Protein AF-A0A920PDK5-F1 (afdb_monomer_lite)

Foldseek 3Di:
DQDPDDADALELWDDDADDPGDPQRVVQVRCCQAWVDHFDKDWDDWDAQDVVNVRDTDTDIDDDDPDHTDGDCVRDVDADEDDPVCVVVVCVVCVRHHHNYD

Secondary structure (DSSP, 8-state):
---TTS---SSS---PPPTT--HHHHHHHHHHHHH------EEEEEE---GGGTT--EEEEE----SPP---TTT-S--B---TTTHHHHHHH-TTS---B-

Radius of gyration: 13.85 Å; chains: 1; bounding box: 37×36×27 Å

pLDDT: mean 79.02, std 16.01, range [37.34, 94.62]

Sequence (102 aa):
MKTPGKFWGTFSSAGHVDAGETYDECAERELWEELRIKESLKSLAKIKACKETYQEHVQVYVCKTNSSITINRNEISEGKYFDWETLPNIIQSNPGNIYLIF

Structure (mmCIF, N/CA/C/O backbone):
data_AF-A0A920PDK5-F1
#
_entry.id   AF-A0A920PDK5-F1
#
loop_
_atom_site.group_PDB
_atom_site.id
_atom_site.type_symbol
_atom_site.label_atom_id
_atom_site.label_alt_id
_atom_site.label_comp_id
_atom_site.label_asym_id
_atom_site.label_entity_id
_atom_site.label_seq_id
_atom_site.pdbx_PDB_ins_code
_atom_site.Cartn_x
_atom_site.Cartn_y
_atom_site.Cartn_z
_atom_site.occupancy
_atom_site.B_iso_or_equiv
_atom_site.auth_seq_id
_atom_site.auth_comp_id
_atom_site.auth_asym_id
_atom_site.auth_atom_id
_atom_site.pdbx_PDB_model_num
ATOM 1 N N . MET A 1 1 ? -10.538 7.388 -6.108 1.00 37.34 1 MET A N 1
ATOM 2 C CA . MET A 1 1 ? -10.572 7.032 -7.552 1.00 37.34 1 MET A CA 1
ATOM 3 C C . MET A 1 1 ? -9.226 6.421 -7.898 1.00 37.34 1 MET A C 1
ATOM 5 O O . MET A 1 1 ? -8.257 7.163 -7.983 1.00 37.34 1 MET A O 1
ATOM 9 N N . LYS A 1 2 ? -9.152 5.090 -8.038 1.00 52.47 2 LYS A N 1
ATOM 10 C CA . LYS A 1 2 ? -7.927 4.403 -8.475 1.00 52.47 2 LYS A CA 1
ATOM 11 C C . LYS A 1 2 ? -7.613 4.838 -9.910 1.00 52.47 2 LYS A C 1
ATOM 13 O O . LYS A 1 2 ? -8.496 4.784 -10.766 1.00 52.47 2 LYS A O 1
ATOM 18 N N . THR A 1 3 ? -6.415 5.357 -10.161 1.00 45.66 3 THR A N 1
ATOM 19 C CA . THR A 1 3 ? -5.994 5.879 -11.471 1.00 45.66 3 THR A CA 1
ATOM 20 C C . THR A 1 3 ? -5.409 4.753 -12.325 1.00 45.66 3 THR A C 1
ATOM 22 O O . THR A 1 3 ? -4.300 4.300 -12.050 1.00 45.66 3 THR A O 1
ATOM 25 N N . PRO A 1 4 ? -6.093 4.303 -13.393 1.00 41.88 4 PRO A N 1
ATOM 26 C CA . PRO A 1 4 ? -5.609 3.180 -14.186 1.00 41.88 4 PRO A CA 1
ATOM 27 C C . PRO A 1 4 ? -4.365 3.556 -15.005 1.00 41.88 4 PRO A C 1
ATOM 29 O O . PRO A 1 4 ? -4.366 4.551 -15.734 1.00 41.88 4 PRO A O 1
ATOM 32 N N . GLY A 1 5 ? -3.322 2.726 -14.925 1.00 43.47 5 GLY A N 1
ATOM 33 C CA . GLY A 1 5 ? -2.326 2.550 -15.990 1.00 43.47 5 GLY A CA 1
ATOM 34 C C . GLY A 1 5 ? -1.395 3.722 -16.319 1.00 43.47 5 GLY A C 1
ATOM 35 O O . GLY A 1 5 ? -0.884 3.766 -17.436 1.00 43.47 5 GLY A O 1
ATOM 36 N N . LYS A 1 6 ? -1.164 4.680 -15.410 1.00 39.16 6 LYS A N 1
ATOM 37 C CA . LYS A 1 6 ? -0.251 5.815 -15.689 1.00 39.16 6 LYS A CA 1
ATOM 38 C C . LYS A 1 6 ? 0.954 5.946 -14.774 1.00 39.16 6 LYS A C 1
ATOM 40 O O . LYS A 1 6 ? 1.880 6.6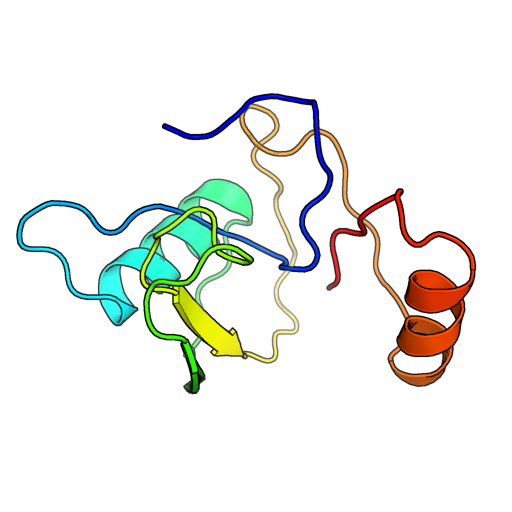72 -15.121 1.00 39.16 6 LYS A O 1
ATOM 45 N N . PHE A 1 7 ? 0.965 5.240 -13.655 1.00 49.34 7 PHE A N 1
ATOM 46 C CA . PHE A 1 7 ? 2.037 5.312 -12.681 1.00 49.34 7 PHE A CA 1
ATOM 47 C C . PHE A 1 7 ? 2.174 3.934 -12.062 1.00 49.34 7 PHE A C 1
ATOM 49 O O . PHE A 1 7 ? 1.197 3.364 -11.586 1.00 49.34 7 PHE A O 1
ATOM 56 N N . TRP A 1 8 ? 3.380 3.388 -12.081 1.00 48.09 8 TRP A N 1
ATOM 57 C CA . TRP A 1 8 ? 3.716 2.368 -11.103 1.00 48.09 8 TRP A CA 1
ATOM 58 C C . TRP A 1 8 ? 3.592 3.004 -9.695 1.00 48.09 8 TRP A C 1
ATOM 60 O O . TRP A 1 8 ? 3.635 4.226 -9.573 1.00 48.09 8 TRP A O 1
ATOM 70 N N . GLY A 1 9 ? 3.400 2.236 -8.625 1.00 55.56 9 GLY A N 1
ATOM 71 C CA . GLY A 1 9 ? 3.405 2.754 -7.244 1.00 55.56 9 GLY A CA 1
ATOM 72 C C . GLY A 1 9 ? 4.676 2.314 -6.524 1.00 55.56 9 GLY A C 1
ATOM 73 O O . GLY A 1 9 ? 5.082 1.182 -6.722 1.00 55.56 9 GLY A O 1
ATOM 74 N N . THR A 1 10 ? 5.321 3.164 -5.707 1.00 63.38 10 THR A N 1
ATOM 75 C CA . THR A 1 10 ? 6.469 2.762 -4.850 1.00 63.38 10 THR A CA 1
ATOM 76 C C . THR A 1 10 ? 6.036 1.835 -3.710 1.00 63.38 10 THR A C 1
ATOM 78 O O . THR A 1 10 ? 6.834 1.466 -2.853 1.00 63.38 10 THR A O 1
ATOM 81 N N . PHE A 1 11 ? 4.748 1.514 -3.661 1.00 74.06 11 PHE A N 1
ATOM 82 C CA . PHE A 1 11 ? 4.088 0.702 -2.660 1.00 74.06 11 PHE A CA 1
ATOM 83 C C . PHE A 1 11 ? 3.564 -0.554 -3.349 1.00 74.06 11 PHE A C 1
ATOM 85 O O . PHE A 1 11 ? 3.151 -0.493 -4.506 1.00 74.06 11 PHE A O 1
ATOM 92 N N . SER A 1 12 ? 3.572 -1.684 -2.644 1.00 79.94 12 SER A N 1
ATOM 93 C CA . SER A 1 12 ? 3.069 -2.953 -3.181 1.00 79.94 12 SER A CA 1
ATOM 94 C C . SER A 1 12 ? 1.558 -2.924 -3.426 1.00 79.94 12 SER A C 1
ATOM 96 O O . SER A 1 12 ? 1.077 -3.598 -4.328 1.00 79.94 12 SER A O 1
ATOM 98 N N . SER A 1 13 ? 0.825 -2.161 -2.613 1.00 85.00 13 SER A N 1
ATOM 99 C CA . SER A 1 13 ? -0.618 -1.957 -2.716 1.00 85.00 13 SER A CA 1
ATOM 100 C C . SER A 1 13 ? -0.991 -0.577 -2.174 1.00 85.00 13 SER A C 1
ATOM 102 O O . SER A 1 13 ? -0.311 -0.073 -1.270 1.00 85.00 13 SER A O 1
ATOM 104 N N . ALA A 1 14 ? -2.022 0.057 -2.736 1.00 85.56 14 ALA A N 1
ATOM 105 C CA . ALA A 1 14 ? -2.503 1.359 -2.278 1.00 85.56 14 ALA A CA 1
ATOM 106 C C . ALA A 1 14 ? -3.982 1.582 -2.617 1.00 85.56 14 ALA A C 1
ATOM 108 O O . ALA A 1 14 ? -4.414 1.366 -3.745 1.00 85.56 14 ALA A O 1
ATOM 109 N N . GLY A 1 15 ? -4.730 2.148 -1.672 1.00 86.75 15 GLY A N 1
ATOM 110 C CA . GLY A 1 15 ? -6.130 2.495 -1.882 1.00 86.75 15 GLY A CA 1
ATOM 111 C C . GLY A 1 15 ? -6.619 3.614 -0.978 1.00 86.75 15 GLY A C 1
ATOM 112 O O . GLY A 1 15 ? -5.891 4.125 -0.124 1.00 86.75 15 GLY A O 1
ATOM 113 N N . HIS A 1 16 ? -7.860 4.030 -1.219 1.00 89.12 16 HIS A N 1
ATOM 114 C CA . HIS A 1 16 ? -8.525 5.074 -0.447 1.00 89.12 16 HIS A CA 1
ATOM 115 C C . HIS A 1 16 ? -9.352 4.439 0.668 1.00 89.12 16 HIS A C 1
ATOM 117 O O . HIS A 1 16 ? -10.049 3.456 0.436 1.00 89.12 16 HIS A O 1
ATOM 123 N N . VAL A 1 17 ? -9.276 5.033 1.860 1.00 91.00 17 VAL A N 1
ATOM 124 C CA . VAL A 1 17 ? -10.097 4.631 3.007 1.00 91.00 17 VAL A CA 1
ATOM 125 C C . VAL A 1 17 ? -11.538 5.058 2.751 1.00 91.00 17 VAL A C 1
ATOM 127 O O . VAL A 1 17 ? -11.798 6.243 2.506 1.00 91.00 17 VAL A O 1
ATOM 130 N N . ASP A 1 18 ? -12.465 4.109 2.827 1.00 90.56 18 ASP A N 1
ATOM 131 C CA . ASP A 1 18 ? -13.888 4.376 2.638 1.00 90.56 18 ASP A CA 1
ATOM 132 C C . ASP A 1 18 ? -14.525 5.045 3.869 1.00 90.56 18 ASP A C 1
ATOM 134 O O . ASP A 1 18 ? -14.002 5.048 4.987 1.00 90.56 18 ASP A O 1
ATOM 138 N N . ALA A 1 19 ? -15.693 5.664 3.679 1.00 90.31 19 ALA A N 1
ATOM 139 C CA . ALA A 1 19 ? -16.391 6.343 4.766 1.00 90.31 19 ALA A CA 1
ATOM 140 C C . ALA A 1 19 ? -16.821 5.346 5.860 1.00 90.31 19 ALA A C 1
ATOM 142 O O . ALA A 1 19 ? -17.665 4.484 5.628 1.00 90.31 19 ALA A O 1
ATOM 143 N N . GLY A 1 20 ? -16.280 5.516 7.069 1.00 92.19 20 GLY A N 1
ATOM 144 C CA . GLY A 1 20 ? -16.529 4.619 8.204 1.00 92.19 20 GLY A CA 1
ATOM 145 C C . GLY A 1 20 ? -15.540 3.457 8.319 1.00 92.19 20 GLY A C 1
ATOM 146 O O . GLY A 1 20 ? -15.633 2.702 9.281 1.00 92.19 20 GLY A O 1
ATOM 147 N N . GLU A 1 21 ? -14.590 3.347 7.390 1.00 93.38 21 GLU A N 1
ATOM 148 C CA . GLU A 1 21 ? -13.489 2.385 7.420 1.00 93.38 21 GLU A CA 1
ATOM 149 C C . GLU A 1 21 ? -12.286 2.970 8.181 1.00 93.38 21 GLU A C 1
ATOM 151 O O . GLU A 1 21 ? -12.017 4.179 8.156 1.00 93.38 21 GLU A O 1
ATOM 156 N N . THR A 1 22 ? -11.547 2.121 8.890 1.00 93.75 22 THR A N 1
ATOM 157 C CA . THR A 1 22 ? -10.258 2.491 9.483 1.00 93.75 22 THR A CA 1
ATOM 158 C C . THR A 1 22 ? -9.115 2.314 8.480 1.00 93.75 22 THR A C 1
ATOM 160 O O . THR A 1 22 ? -9.214 1.575 7.506 1.00 93.75 22 THR A O 1
ATOM 163 N N . TYR A 1 23 ? -7.976 2.970 8.720 1.0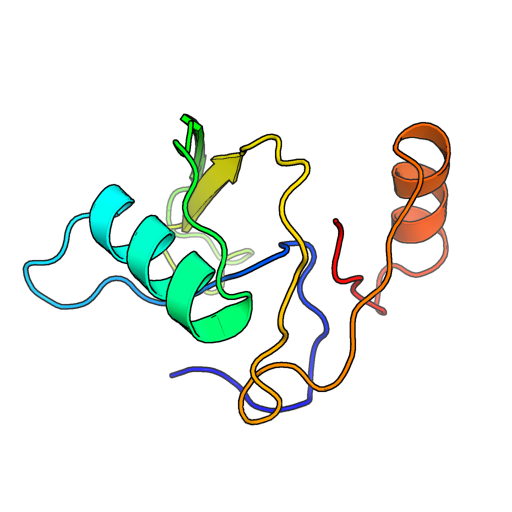0 92.25 23 TYR A N 1
ATOM 164 C CA . TYR A 1 23 ? -6.798 2.787 7.862 1.00 92.25 23 TYR A CA 1
ATOM 165 C C . TYR A 1 23 ? -6.294 1.337 7.852 1.00 92.25 23 TYR A C 1
ATOM 167 O O . TYR A 1 23 ? -5.802 0.881 6.825 1.00 92.25 23 TYR A O 1
ATOM 175 N N . ASP A 1 24 ? -6.423 0.629 8.978 1.00 93.25 24 ASP A N 1
ATOM 176 C CA . ASP A 1 24 ? -5.978 -0.759 9.104 1.00 93.25 24 ASP A CA 1
ATOM 177 C C . ASP A 1 24 ? -6.872 -1.687 8.264 1.00 93.25 24 ASP A C 1
ATOM 179 O O . ASP A 1 24 ? -6.361 -2.460 7.457 1.00 93.25 24 ASP A O 1
ATOM 183 N N . GLU A 1 25 ? -8.199 -1.535 8.367 1.00 94.38 25 GLU A N 1
ATOM 184 C CA . GLU A 1 25 ? -9.170 -2.285 7.553 1.00 94.38 25 GLU A CA 1
ATOM 185 C C . GLU A 1 25 ? -8.982 -2.023 6.055 1.00 94.38 25 GLU A C 1
ATOM 187 O O . GLU A 1 25 ? -8.925 -2.968 5.267 1.00 94.38 25 GLU A O 1
ATOM 192 N N . CYS A 1 26 ? -8.803 -0.754 5.670 1.00 93.12 26 CYS A N 1
ATOM 193 C CA . CYS A 1 26 ? -8.517 -0.380 4.288 1.00 93.12 26 CYS A CA 1
ATOM 194 C C . CYS A 1 26 ? -7.239 -1.057 3.784 1.00 93.12 26 CYS A C 1
ATOM 196 O O . CYS A 1 26 ? -7.228 -1.617 2.690 1.00 93.12 26 CYS A O 1
ATOM 198 N N . ALA A 1 27 ? -6.156 -1.018 4.563 1.00 91.94 27 ALA A N 1
ATOM 199 C CA . ALA A 1 27 ? -4.877 -1.571 4.136 1.00 91.94 27 ALA A CA 1
ATOM 200 C C . ALA A 1 27 ? -4.935 -3.101 3.979 1.00 91.94 27 ALA A C 1
ATOM 202 O O . ALA A 1 27 ? -4.365 -3.641 3.031 1.00 91.94 27 ALA A O 1
ATOM 203 N N . GLU A 1 28 ? -5.654 -3.802 4.860 1.00 93.44 28 GLU A N 1
ATOM 204 C CA . GLU A 1 28 ? -5.889 -5.246 4.739 1.00 93.44 28 GLU A CA 1
ATOM 205 C C . GLU A 1 28 ? -6.774 -5.595 3.533 1.00 93.44 28 GLU A C 1
ATOM 207 O O . GLU A 1 28 ? -6.475 -6.547 2.802 1.00 93.44 28 GLU A O 1
ATOM 212 N N . ARG A 1 29 ? -7.843 -4.820 3.297 1.00 94.62 29 ARG A N 1
ATOM 213 C CA . ARG A 1 29 ? -8.750 -4.998 2.154 1.00 94.62 29 ARG A CA 1
ATOM 214 C C . ARG A 1 29 ? -8.012 -4.819 0.833 1.00 94.62 29 ARG A C 1
ATOM 216 O O . ARG A 1 29 ? -8.075 -5.710 -0.010 1.00 94.62 29 ARG A O 1
ATOM 223 N N . GLU A 1 30 ? -7.290 -3.715 0.674 1.00 92.88 30 GLU A N 1
ATOM 224 C CA . GLU A 1 30 ? -6.560 -3.381 -0.555 1.00 92.88 30 GLU A CA 1
ATOM 225 C C . GLU A 1 30 ? -5.465 -4.414 -0.854 1.00 92.88 30 GLU A C 1
ATOM 227 O O . GLU A 1 30 ? -5.399 -4.962 -1.958 1.00 92.88 30 GLU A O 1
ATOM 232 N N . LEU A 1 31 ? -4.689 -4.805 0.167 1.00 91.69 31 LEU A N 1
A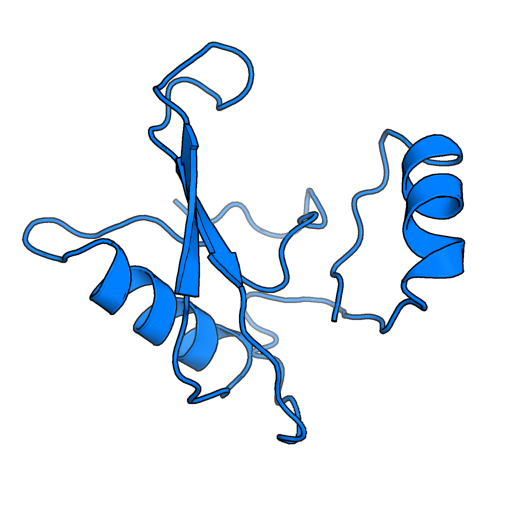TOM 233 C CA . LEU A 1 31 ? -3.671 -5.850 0.040 1.00 91.69 31 LEU A CA 1
ATOM 234 C C . LEU A 1 31 ? -4.274 -7.189 -0.424 1.00 91.69 31 LEU A C 1
ATOM 236 O O . LEU A 1 31 ? -3.681 -7.917 -1.232 1.00 91.69 31 LEU A O 1
ATOM 240 N N . TRP A 1 32 ? -5.470 -7.523 0.060 1.00 92.94 32 TRP A N 1
ATOM 241 C CA . TRP A 1 32 ? -6.187 -8.716 -0.372 1.00 92.94 32 TRP A CA 1
ATOM 242 C C . TRP A 1 32 ? -6.793 -8.581 -1.776 1.00 92.94 32 TRP A C 1
ATOM 244 O O . TRP A 1 32 ? -6.779 -9.549 -2.543 1.00 92.94 32 TRP A O 1
ATOM 254 N N . GLU A 1 33 ? -7.357 -7.429 -2.122 1.00 91.44 33 GLU A N 1
ATOM 255 C CA . GLU A 1 33 ? -7.990 -7.168 -3.419 1.00 91.44 33 GLU A CA 1
ATOM 256 C C . GLU A 1 33 ? -6.981 -7.184 -4.565 1.00 91.44 33 GLU A C 1
ATOM 258 O O . GLU A 1 33 ? -7.262 -7.776 -5.615 1.00 91.44 33 GLU A O 1
ATOM 263 N N . GLU A 1 34 ? -5.803 -6.609 -4.336 1.00 90.38 34 GLU A N 1
ATOM 264 C CA . GLU A 1 34 ? -4.763 -6.429 -5.344 1.00 90.38 34 GLU A CA 1
ATOM 265 C C . GLU A 1 34 ? -3.804 -7.619 -5.438 1.00 90.38 34 GLU A C 1
ATOM 267 O O . GLU A 1 34 ? -3.454 -8.042 -6.543 1.00 90.38 34 GLU A O 1
ATOM 272 N N . LEU A 1 35 ? -3.389 -8.179 -4.297 1.00 89.88 35 LEU A N 1
ATOM 273 C CA . LEU A 1 35 ? -2.286 -9.149 -4.232 1.00 89.88 35 LEU A CA 1
ATOM 274 C C . LEU A 1 35 ? -2.676 -10.510 -3.651 1.00 89.88 35 LEU A C 1
ATOM 276 O O . LEU A 1 35 ? -1.888 -11.460 -3.730 1.00 89.88 35 LEU A O 1
ATOM 280 N N . ARG A 1 36 ? -3.884 -10.620 -3.080 1.00 93.00 36 ARG A N 1
ATOM 281 C CA . ARG A 1 36 ? -4.383 -11.818 -2.382 1.00 93.00 36 ARG A CA 1
ATOM 282 C C . ARG A 1 36 ? -3.489 -12.244 -1.212 1.00 93.00 36 ARG A C 1
ATOM 284 O O . ARG A 1 36 ? -3.341 -13.434 -0.940 1.00 93.00 36 ARG A O 1
ATOM 291 N N . ILE A 1 37 ? -2.923 -11.274 -0.497 1.00 91.12 37 ILE A N 1
ATOM 292 C CA . ILE A 1 37 ? -2.083 -11.501 0.686 1.00 91.12 37 ILE A CA 1
ATOM 293 C C . ILE A 1 37 ? -2.905 -11.212 1.948 1.00 91.12 37 ILE A C 1
ATOM 295 O O . ILE A 1 37 ? -3.661 -10.246 1.993 1.00 91.12 37 ILE A O 1
ATOM 299 N N . LYS A 1 38 ? -2.771 -12.066 2.969 1.00 92.00 38 LYS A N 1
ATOM 300 C CA . LYS A 1 38 ? -3.371 -11.875 4.299 1.00 92.00 38 LYS A CA 1
ATOM 301 C C . LYS A 1 38 ? -2.276 -11.963 5.345 1.00 92.00 38 LYS A C 1
ATOM 303 O O . LYS A 1 38 ? -1.857 -13.060 5.701 1.00 92.00 38 LYS A O 1
ATOM 308 N N . GLU A 1 39 ? -1.801 -10.813 5.793 1.00 90.12 39 GLU A N 1
ATOM 309 C CA . GLU A 1 39 ? -0.680 -10.701 6.723 1.00 90.12 39 GLU A CA 1
ATOM 310 C C . GLU A 1 39 ? -0.938 -9.587 7.724 1.00 90.12 39 GLU A C 1
ATOM 312 O O . GLU A 1 39 ? -1.648 -8.628 7.428 1.00 90.12 39 GLU A O 1
ATOM 317 N N . SER A 1 40 ? -0.321 -9.692 8.901 1.00 89.75 40 SER A N 1
ATOM 318 C CA . SER A 1 40 ? -0.388 -8.618 9.887 1.00 89.75 40 SER A CA 1
ATOM 319 C C . SER A 1 40 ? 0.413 -7.417 9.389 1.00 89.75 40 SER A C 1
ATOM 321 O O . SER A 1 40 ? 1.640 -7.472 9.259 1.00 89.75 40 SER A O 1
ATOM 323 N N . LEU A 1 41 ? -0.285 -6.311 9.155 1.00 92.44 41 LEU A N 1
ATOM 324 C CA . LEU A 1 41 ? 0.323 -5.046 8.778 1.00 92.44 41 LEU A CA 1
ATOM 325 C C . LEU A 1 41 ? 0.808 -4.291 10.019 1.00 92.44 41 LEU A C 1
ATOM 327 O O . LEU A 1 41 ? 0.128 -4.224 11.042 1.00 92.44 41 LEU A O 1
ATOM 331 N N . LYS A 1 42 ? 1.994 -3.685 9.926 1.00 91.06 42 LYS A N 1
ATOM 332 C CA . LYS A 1 42 ? 2.520 -2.769 10.940 1.00 91.06 42 LYS A CA 1
ATOM 333 C C . LYS A 1 42 ? 2.529 -1.350 10.392 1.00 91.06 42 LYS A 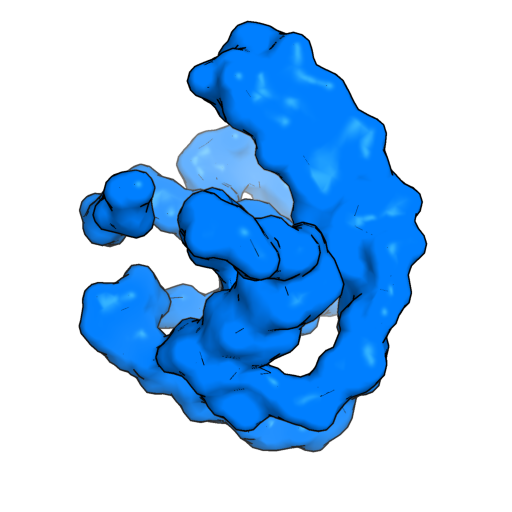C 1
ATOM 335 O O . LYS A 1 42 ? 3.156 -1.086 9.369 1.00 91.06 42 LYS A O 1
ATOM 340 N N . SER A 1 43 ? 1.887 -0.432 11.107 1.00 91.06 43 SER A N 1
ATOM 341 C CA . SER A 1 43 ? 1.948 0.999 10.808 1.00 91.06 43 SER A CA 1
ATOM 342 C C . SER A 1 43 ? 3.391 1.509 10.910 1.00 91.06 43 SER A C 1
ATOM 344 O O . SER A 1 43 ? 4.057 1.321 11.933 1.00 91.06 43 SER A O 1
ATOM 346 N N . LEU A 1 44 ? 3.881 2.124 9.834 1.00 89.62 44 LEU A N 1
ATOM 347 C CA . LEU A 1 44 ? 5.246 2.640 9.730 1.00 89.62 44 LEU A CA 1
ATOM 348 C C . LEU A 1 44 ? 5.291 4.165 9.851 1.00 89.62 44 LEU A C 1
ATOM 350 O O . LEU A 1 44 ? 6.117 4.700 10.586 1.00 89.62 44 LEU A O 1
ATOM 354 N N . ALA A 1 45 ? 4.422 4.868 9.124 1.00 87.75 45 ALA A N 1
ATOM 355 C CA . ALA A 1 45 ? 4.430 6.327 9.080 1.00 87.75 45 ALA A CA 1
ATOM 356 C C . ALA A 1 45 ? 3.056 6.893 8.722 1.00 87.75 45 ALA A C 1
ATOM 358 O O . ALA A 1 45 ? 2.327 6.305 7.929 1.00 87.75 45 ALA A O 1
ATOM 359 N N . LYS A 1 46 ? 2.736 8.074 9.260 1.00 90.62 46 LYS A N 1
ATOM 360 C CA . LYS A 1 46 ? 1.547 8.848 8.894 1.00 90.62 46 LYS A CA 1
ATOM 361 C C . LYS A 1 46 ? 1.967 10.208 8.359 1.00 90.62 46 LYS A C 1
ATOM 363 O O . LYS A 1 46 ? 2.635 10.970 9.058 1.00 90.62 46 LYS A O 1
ATOM 368 N N . ILE A 1 47 ? 1.557 10.515 7.139 1.00 88.69 47 ILE A N 1
ATOM 369 C CA . ILE A 1 47 ? 1.886 11.748 6.433 1.00 88.69 47 ILE A CA 1
ATOM 370 C C . ILE A 1 47 ? 0.619 12.601 6.381 1.00 88.69 47 ILE A C 1
ATOM 372 O O . ILE A 1 47 ? -0.459 12.141 5.997 1.00 88.69 47 ILE A O 1
ATOM 376 N N . LYS A 1 48 ? 0.730 13.850 6.838 1.00 90.69 48 LYS A N 1
ATOM 377 C CA . LYS A 1 48 ? -0.364 14.819 6.728 1.00 90.69 48 LYS A CA 1
ATOM 378 C C . LYS A 1 48 ? -0.523 15.247 5.272 1.00 90.69 48 LYS A C 1
ATOM 380 O O . LYS A 1 48 ? 0.466 15.295 4.553 1.00 90.69 48 LYS A O 1
ATOM 385 N N . ALA A 1 49 ? -1.743 15.619 4.893 1.00 87.75 49 ALA A N 1
ATOM 386 C CA . ALA A 1 49 ? -2.019 16.219 3.596 1.00 87.75 49 ALA A CA 1
ATOM 387 C C . ALA A 1 49 ? -1.056 17.376 3.302 1.00 87.75 49 ALA A C 1
ATOM 389 O O . ALA A 1 49 ? -0.961 18.341 4.066 1.00 87.75 49 ALA A O 1
ATOM 390 N N . CYS A 1 50 ? -0.327 17.250 2.200 1.00 85.19 50 CYS A N 1
ATOM 391 C CA . CYS A 1 50 ? 0.562 18.275 1.683 1.00 85.19 50 CYS A CA 1
ATOM 392 C C . CYS A 1 50 ? 0.539 18.252 0.153 1.00 85.19 50 CYS A C 1
ATOM 394 O O . CYS A 1 50 ? -0.120 17.418 -0.469 1.00 85.19 50 CYS A O 1
ATOM 396 N N . LYS A 1 51 ? 1.235 19.195 -0.484 1.00 84.06 51 LYS A N 1
ATOM 397 C CA . LYS A 1 51 ? 1.230 19.305 -1.948 1.00 84.06 51 LYS A CA 1
ATOM 398 C C . LYS A 1 51 ? 1.811 18.050 -2.610 1.00 84.06 51 LYS A C 1
ATOM 400 O O . LYS A 1 51 ? 1.335 17.638 -3.661 1.00 84.06 51 LYS A O 1
ATOM 405 N N . GLU A 1 52 ? 2.809 17.453 -1.974 1.00 78.88 52 GLU A N 1
ATOM 406 C CA . GLU A 1 52 ? 3.521 16.255 -2.411 1.00 78.88 52 GLU A CA 1
ATOM 407 C C . GLU A 1 52 ? 2.643 14.998 -2.349 1.00 78.88 52 GLU A C 1
ATOM 409 O O . GLU A 1 52 ? 2.825 14.099 -3.161 1.00 78.88 52 GLU A O 1
ATOM 414 N N . THR A 1 53 ? 1.660 14.951 -1.442 1.00 77.25 53 THR A N 1
ATOM 415 C CA . THR A 1 53 ? 0.652 13.879 -1.372 1.00 77.25 53 THR A CA 1
ATOM 416 C C . THR A 1 53 ? -0.638 14.238 -2.107 1.00 77.25 53 THR A C 1
ATOM 418 O O . THR A 1 53 ? -1.683 13.668 -1.821 1.00 77.25 53 THR A O 1
ATOM 421 N N . TYR A 1 54 ? -0.614 15.226 -3.010 1.00 83.00 54 TYR A N 1
ATOM 422 C CA . TYR A 1 54 ? -1.815 15.724 -3.696 1.00 83.00 54 TYR A CA 1
ATOM 423 C C . TYR A 1 54 ? -2.948 16.151 -2.743 1.00 83.00 54 TYR A C 1
ATOM 425 O O . TYR A 1 54 ? -4.120 16.080 -3.096 1.00 83.00 54 TYR A O 1
ATOM 433 N N . GLN A 1 55 ? -2.593 16.659 -1.558 1.00 86.88 55 GLN A N 1
ATOM 434 C CA . GLN A 1 55 ? -3.512 17.029 -0.474 1.00 86.88 55 GLN A CA 1
ATOM 435 C C . GLN A 1 55 ? -4.220 15.839 0.197 1.00 86.88 55 GLN A C 1
ATOM 437 O O . GLN A 1 55 ? -5.247 16.022 0.849 1.00 86.88 55 GLN A O 1
ATOM 442 N N . GLU A 1 56 ? -3.656 14.633 0.108 1.00 84.94 56 GLU A N 1
ATOM 443 C CA . GLU A 1 56 ? -4.200 13.433 0.750 1.00 84.94 56 GLU A CA 1
ATOM 444 C C . GLU A 1 56 ? -3.465 13.093 2.054 1.00 84.94 56 GLU A C 1
ATOM 446 O O . GLU A 1 56 ? -2.243 13.237 2.171 1.00 84.94 56 GLU A O 1
ATOM 451 N N . HIS A 1 57 ? -4.213 12.621 3.053 1.00 88.69 57 HIS A N 1
ATOM 452 C CA . HIS A 1 57 ? -3.634 12.009 4.246 1.00 88.69 57 HIS A CA 1
ATOM 453 C C . HIS A 1 57 ? -3.218 10.575 3.924 1.00 88.69 57 HIS A C 1
ATOM 455 O O . HIS A 1 57 ? -4.051 9.774 3.510 1.00 88.69 57 HIS A O 1
ATOM 461 N N . VAL A 1 58 ? -1.948 10.243 4.156 1.00 89.31 58 VAL A N 1
ATOM 462 C CA . VAL A 1 58 ? -1.390 8.934 3.791 1.00 89.31 58 VAL A CA 1
ATOM 463 C C . VAL A 1 58 ? -0.921 8.204 5.042 1.00 89.31 58 VAL A C 1
ATOM 465 O O . VAL A 1 58 ? -0.219 8.770 5.883 1.00 89.31 58 VAL A O 1
ATOM 468 N N . GLN A 1 59 ? -1.288 6.933 5.159 1.00 90.94 59 GLN A N 1
ATOM 469 C CA . GLN A 1 59 ? -0.801 6.028 6.192 1.00 90.94 59 GLN A CA 1
ATOM 470 C C . GLN A 1 59 ? -0.031 4.895 5.515 1.00 90.94 59 GLN A C 1
ATOM 472 O O . GLN A 1 59 ? -0.557 4.211 4.644 1.00 90.94 59 GLN A O 1
ATOM 477 N N . VAL A 1 60 ? 1.226 4.720 5.907 1.00 90.25 60 VAL A N 1
ATOM 478 C CA . VAL A 1 60 ? 2.130 3.718 5.341 1.00 90.25 60 VAL A CA 1
ATOM 479 C C . VAL A 1 60 ? 2.212 2.528 6.284 1.00 90.25 60 VAL A C 1
ATOM 481 O O . VAL A 1 60 ? 2.385 2.703 7.497 1.00 90.25 60 VAL A O 1
ATOM 484 N N . TYR A 1 61 ? 2.138 1.335 5.703 1.00 89.06 61 TYR A N 1
ATOM 485 C CA . TYR A 1 61 ? 2.223 0.053 6.389 1.00 89.06 61 TYR A CA 1
ATOM 486 C C . TYR A 1 61 ? 3.361 -0.795 5.826 1.00 89.06 61 TYR A C 1
ATOM 488 O O . TYR A 1 61 ? 3.771 -0.626 4.680 1.00 89.06 61 TYR A O 1
ATOM 496 N N . VAL A 1 62 ? 3.861 -1.720 6.643 1.00 90.31 62 VAL A N 1
ATOM 497 C CA . VAL A 1 62 ? 4.843 -2.728 6.240 1.00 90.31 62 VAL A CA 1
ATOM 498 C C . VAL A 1 62 ? 4.445 -4.094 6.786 1.00 90.31 62 VAL A C 1
ATOM 500 O O . VAL A 1 62 ? 3.966 -4.208 7.916 1.00 90.31 62 VAL A O 1
ATOM 503 N N . CYS A 1 63 ? 4.674 -5.139 6.000 1.00 88.81 63 CYS A N 1
ATOM 504 C CA . CYS A 1 63 ? 4.616 -6.523 6.451 1.00 88.81 63 CYS A CA 1
ATOM 505 C C . CYS A 1 63 ? 5.741 -7.327 5.796 1.00 88.81 63 CYS A C 1
ATOM 507 O O . CYS A 1 63 ? 6.405 -6.858 4.871 1.00 88.81 63 CYS A O 1
ATOM 509 N N . LYS A 1 64 ? 5.973 -8.536 6.302 1.00 88.50 64 LYS A N 1
ATOM 510 C CA . LYS A 1 64 ? 6.866 -9.514 5.686 1.00 88.50 64 LYS A CA 1
ATOM 511 C C . LYS A 1 64 ? 6.060 -10.775 5.444 1.00 88.50 64 LYS A C 1
ATOM 513 O O . LYS A 1 64 ? 5.416 -11.259 6.367 1.00 88.50 64 LYS A O 1
ATOM 518 N N . THR A 1 65 ? 6.141 -11.315 4.237 1.00 85.88 65 THR A N 1
ATOM 519 C CA . THR A 1 65 ? 5.388 -12.503 3.852 1.00 85.88 65 THR A CA 1
ATOM 520 C C . THR A 1 65 ? 6.231 -13.448 3.016 1.00 85.88 65 THR A C 1
ATOM 522 O O 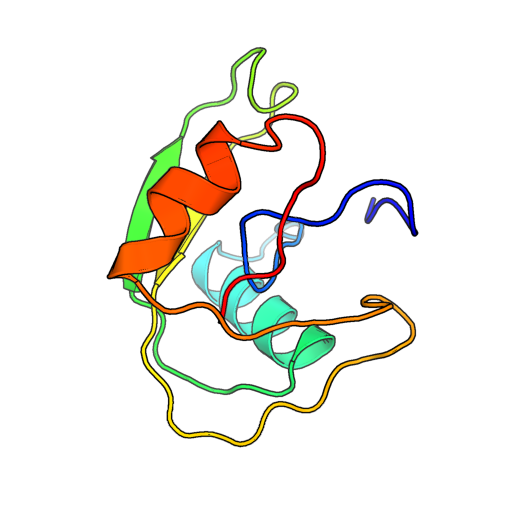. THR A 1 65 ? 7.106 -13.016 2.272 1.00 85.88 65 THR A O 1
ATOM 525 N N . ASN A 1 66 ? 5.947 -14.742 3.147 1.00 87.62 66 ASN A N 1
ATOM 526 C CA . ASN A 1 66 ? 6.408 -15.778 2.221 1.00 87.62 66 ASN A CA 1
ATOM 527 C C . ASN A 1 66 ? 5.237 -16.325 1.384 1.00 87.62 66 ASN A C 1
ATOM 529 O O . ASN A 1 66 ? 5.366 -17.369 0.743 1.00 87.62 66 ASN A O 1
ATOM 533 N N . SER A 1 67 ? 4.076 -15.668 1.442 1.00 85.94 67 SER A N 1
ATOM 534 C CA . SER A 1 67 ? 2.880 -16.077 0.717 1.00 85.94 67 SER A CA 1
ATOM 535 C C . SER A 1 67 ? 3.063 -15.880 -0.784 1.00 85.94 67 SER A C 1
ATOM 537 O O . SER A 1 67 ? 3.704 -14.932 -1.241 1.00 85.94 67 SER A O 1
ATOM 539 N N . SER A 1 68 ? 2.469 -16.776 -1.570 1.00 87.19 68 SER A N 1
ATOM 540 C CA . SER A 1 68 ? 2.426 -16.633 -3.022 1.00 87.19 68 SER A CA 1
ATOM 541 C C . SER A 1 68 ? 1.544 -15.451 -3.412 1.00 87.19 68 SER A C 1
ATOM 543 O O . SER A 1 68 ? 0.377 -15.395 -3.024 1.00 87.19 68 SER A O 1
ATOM 545 N N . ILE A 1 69 ? 2.078 -14.549 -4.229 1.00 86.50 69 ILE A N 1
ATOM 546 C CA . ILE A 1 69 ? 1.358 -13.361 -4.685 1.00 86.50 69 ILE A CA 1
ATOM 547 C C . ILE A 1 69 ? 0.474 -13.721 -5.877 1.00 86.50 69 ILE A C 1
ATOM 549 O O . ILE A 1 69 ? 0.948 -14.294 -6.859 1.00 86.50 69 ILE A O 1
ATOM 553 N N . THR A 1 70 ? -0.809 -13.363 -5.805 1.00 88.88 70 THR A N 1
ATOM 554 C CA . THR A 1 70 ? -1.739 -13.484 -6.934 1.00 88.88 70 THR A CA 1
ATOM 555 C C . THR A 1 70 ? -2.258 -12.106 -7.300 1.00 88.88 70 THR A C 1
ATOM 557 O O . THR A 1 70 ? -3.137 -11.563 -6.639 1.00 88.88 70 THR A O 1
ATOM 560 N N . ILE A 1 71 ? -1.707 -11.560 -8.379 1.00 87.25 71 ILE A N 1
ATOM 561 C CA . ILE A 1 71 ? -2.005 -10.206 -8.832 1.00 87.25 71 ILE A CA 1
ATOM 562 C C . ILE A 1 71 ? -3.400 -10.136 -9.469 1.00 87.25 71 ILE A C 1
ATOM 564 O O . ILE A 1 71 ? -3.718 -10.892 -10.395 1.00 87.25 71 ILE A O 1
ATOM 568 N N . ASN A 1 72 ? -4.211 -9.178 -9.025 1.00 87.31 72 ASN A N 1
ATOM 569 C CA . ASN A 1 72 ? -5.452 -8.796 -9.683 1.00 87.31 72 ASN A CA 1
ATOM 570 C C . ASN A 1 72 ? -5.163 -7.938 -10.924 1.00 87.31 72 ASN A C 1
ATOM 572 O O . ASN A 1 72 ? -4.885 -6.743 -10.836 1.00 87.31 72 ASN A O 1
ATOM 576 N N . ARG A 1 73 ? -5.275 -8.553 -12.106 1.00 85.56 73 ARG A N 1
ATOM 577 C CA . ARG A 1 73 ? -4.953 -7.909 -13.392 1.00 85.56 73 ARG A CA 1
ATOM 578 C C . ARG A 1 73 ? -5.877 -6.762 -13.799 1.00 85.56 73 ARG A C 1
ATOM 580 O O . ARG A 1 73 ? -5.548 -6.044 -14.738 1.00 85.56 73 ARG A O 1
ATOM 587 N N . ASN A 1 74 ? -7.018 -6.594 -13.132 1.00 85.19 74 ASN A N 1
ATOM 588 C CA . ASN A 1 74 ? -7.883 -5.439 -13.372 1.00 85.19 74 ASN A CA 1
ATOM 589 C C . ASN A 1 74 ? -7.289 -4.149 -12.789 1.00 85.19 74 ASN A C 1
ATOM 591 O O . ASN A 1 74 ? -7.678 -3.063 -13.211 1.00 85.19 74 ASN A O 1
ATOM 595 N N . GLU A 1 75 ? -6.360 -4.271 -11.840 1.00 79.50 75 GLU A N 1
ATOM 596 C CA . GLU A 1 75 ? -5.778 -3.138 -11.119 1.00 79.50 75 GLU A CA 1
ATOM 597 C C . GLU A 1 75 ? -4.271 -3.023 -11.340 1.00 79.50 75 GLU A C 1
ATOM 599 O O . GLU A 1 75 ? -3.763 -1.931 -11.588 1.00 79.50 75 GLU A O 1
ATOM 604 N N . ILE A 1 76 ? -3.563 -4.154 -11.335 1.00 81.88 76 ILE A N 1
ATOM 605 C CA . ILE A 1 76 ? -2.112 -4.205 -11.496 1.00 81.88 76 ILE A CA 1
ATOM 606 C C . ILE A 1 76 ? -1.773 -4.867 -12.832 1.00 81.88 76 ILE A C 1
ATOM 608 O O . ILE A 1 76 ? -2.100 -6.029 -13.082 1.00 81.88 76 ILE A O 1
ATOM 612 N N . SER A 1 77 ? -1.063 -4.135 -13.689 1.00 80.38 77 SER A N 1
ATOM 613 C CA . SER A 1 77 ? -0.593 -4.644 -14.981 1.00 80.38 77 SER A CA 1
ATOM 614 C C . SER A 1 77 ? 0.602 -5.589 -14.848 1.00 80.38 77 SER A C 1
ATOM 616 O O . SER A 1 77 ? 0.697 -6.568 -15.589 1.00 80.38 77 SER A O 1
ATOM 618 N N . GLU A 1 78 ? 1.513 -5.300 -13.917 1.00 77.38 78 GLU A N 1
ATOM 619 C CA . GLU A 1 78 ? 2.767 -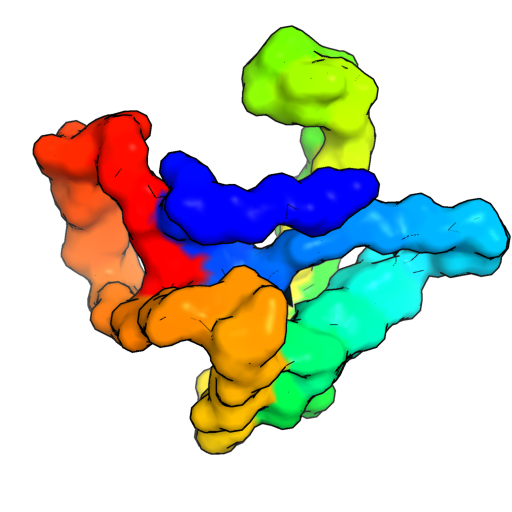6.028 -13.715 1.00 77.38 78 GLU A CA 1
ATOM 620 C C . GLU A 1 78 ? 3.359 -5.778 -12.319 1.00 77.38 78 GLU A C 1
ATOM 622 O O . GLU A 1 78 ? 2.991 -4.825 -11.637 1.00 77.38 78 GLU A O 1
ATOM 627 N N . GLY A 1 79 ? 4.287 -6.641 -11.895 1.00 75.81 79 GLY A N 1
ATOM 628 C CA . GLY A 1 79 ? 4.978 -6.534 -10.612 1.00 75.81 79 GLY A CA 1
ATOM 629 C C . GLY A 1 79 ? 6.360 -7.179 -10.655 1.00 75.81 79 GLY A C 1
ATOM 630 O O . GLY A 1 79 ? 6.594 -8.095 -11.449 1.00 75.81 79 GLY A O 1
ATOM 631 N N . LYS A 1 80 ? 7.290 -6.697 -9.822 1.00 77.62 80 LYS A N 1
ATOM 632 C CA . LYS A 1 80 ? 8.675 -7.181 -9.791 1.00 77.62 80 LYS A CA 1
ATOM 633 C C . LYS A 1 80 ? 9.226 -7.188 -8.364 1.00 77.62 80 LYS A C 1
ATOM 635 O O . LYS A 1 80 ? 8.957 -6.286 -7.589 1.00 77.62 80 LYS A O 1
ATOM 640 N N . TYR A 1 81 ? 10.012 -8.207 -8.033 1.00 78.25 81 TYR A N 1
ATOM 641 C CA . TYR A 1 81 ? 10.761 -8.252 -6.777 1.00 78.25 81 TYR A CA 1
ATOM 642 C C . TYR A 1 81 ? 12.063 -7.468 -6.911 1.00 78.25 81 TYR A C 1
ATOM 644 O O . TYR A 1 81 ? 12.719 -7.522 -7.961 1.00 78.25 81 TYR A O 1
ATOM 652 N N . PHE A 1 82 ? 12.448 -6.773 -5.846 1.00 77.00 82 PHE A N 1
ATOM 653 C CA . PHE A 1 82 ? 13.690 -6.013 -5.804 1.00 77.00 82 PHE A CA 1
ATOM 654 C C . PHE A 1 82 ? 14.472 -6.336 -4.541 1.00 77.00 82 PHE A C 1
ATOM 656 O O . PHE A 1 82 ? 13.923 -6.364 -3.443 1.00 77.00 82 PHE A O 1
ATOM 663 N N . ASP A 1 83 ? 15.782 -6.514 -4.689 1.00 79.44 83 ASP A N 1
ATOM 664 C CA . ASP A 1 83 ? 16.650 -6.648 -3.530 1.00 79.44 83 ASP A CA 1
ATOM 665 C C . ASP A 1 83 ? 16.729 -5.314 -2.793 1.00 79.44 83 ASP A C 1
ATOM 667 O O . ASP A 1 83 ? 16.989 -4.268 -3.402 1.00 79.44 83 ASP A O 1
ATOM 671 N N . TRP A 1 84 ? 16.579 -5.370 -1.470 1.00 74.62 84 TRP A N 1
ATOM 672 C CA . TRP A 1 84 ? 16.629 -4.202 -0.590 1.00 74.62 84 TRP A CA 1
ATOM 673 C C . TRP A 1 84 ? 17.876 -3.334 -0.812 1.00 74.62 84 TRP A C 1
ATOM 675 O O . TRP A 1 84 ? 17.793 -2.110 -0.793 1.00 74.62 84 TRP A O 1
ATOM 685 N N . GLU A 1 85 ? 19.026 -3.957 -1.082 1.00 80.19 85 GLU A N 1
ATOM 686 C CA . GLU A 1 85 ? 20.294 -3.259 -1.329 1.00 80.19 85 GLU A CA 1
ATOM 687 C C . GLU A 1 85 ? 20.317 -2.507 -2.668 1.00 80.19 85 GLU A C 1
ATOM 689 O O . GLU A 1 85 ? 20.996 -1.490 -2.813 1.00 80.19 85 GLU A O 1
ATOM 694 N N . THR A 1 86 ? 19.564 -2.987 -3.658 1.00 77.19 86 THR A N 1
ATOM 695 C CA . THR A 1 86 ? 19.527 -2.404 -5.009 1.00 77.19 86 THR A CA 1
ATOM 696 C C . THR A 1 86 ? 18.451 -1.333 -5.155 1.00 77.19 86 THR A C 1
ATOM 698 O O . THR A 1 86 ? 18.569 -0.440 -5.997 1.00 77.19 86 THR A O 1
ATOM 701 N N . LEU A 1 87 ? 17.432 -1.387 -4.298 1.00 75.56 87 LEU A N 1
ATOM 702 C CA . LEU A 1 87 ? 16.257 -0.529 -4.328 1.00 75.56 87 LEU A CA 1
ATOM 703 C C . LEU A 1 87 ? 16.578 0.977 -4.337 1.00 75.56 87 LEU A C 1
ATOM 705 O O . LEU A 1 87 ? 16.025 1.681 -5.186 1.00 75.56 87 LEU A O 1
ATOM 709 N N . PRO A 1 88 ? 17.495 1.503 -3.493 1.00 77.25 88 PRO A N 1
ATOM 710 C CA . PRO A 1 88 ? 17.802 2.933 -3.488 1.00 77.25 88 PRO A CA 1
ATOM 711 C C . PRO A 1 88 ? 18.406 3.402 -4.815 1.00 77.25 88 PRO A C 1
ATOM 713 O O . PRO A 1 88 ? 18.032 4.454 -5.332 1.00 77.25 88 PRO A O 1
ATOM 716 N N . ASN A 1 89 ? 19.292 2.591 -5.402 1.00 77.94 89 ASN A N 1
ATOM 717 C CA . ASN A 1 89 ? 19.930 2.894 -6.684 1.00 77.94 89 ASN A CA 1
ATOM 718 C C . ASN A 1 89 ? 18.908 2.882 -7.828 1.00 77.94 89 ASN A C 1
ATOM 720 O O . ASN A 1 89 ? 18.952 3.729 -8.719 1.00 77.94 89 ASN A O 1
ATOM 724 N N . ILE A 1 90 ? 17.955 1.951 -7.788 1.00 73.44 90 ILE A N 1
ATOM 725 C CA . ILE A 1 90 ? 16.887 1.833 -8.785 1.00 73.44 90 ILE A CA 1
ATOM 726 C C . ILE A 1 90 ? 15.955 3.050 -8.729 1.00 73.44 90 ILE A C 1
ATOM 728 O O . ILE A 1 90 ? 15.704 3.662 -9.769 1.00 73.44 90 ILE A O 1
ATOM 732 N N . ILE A 1 91 ? 15.532 3.461 -7.528 1.00 72.25 91 ILE A N 1
ATOM 733 C CA . ILE A 1 91 ? 14.719 4.671 -7.318 1.00 72.25 91 ILE A CA 1
ATOM 734 C C . ILE A 1 91 ? 15.468 5.918 -7.808 1.00 72.25 91 ILE A C 1
ATOM 736 O O . ILE A 1 91 ? 14.893 6.761 -8.493 1.00 72.25 91 ILE A O 1
ATOM 740 N N . GLN A 1 92 ? 16.763 6.028 -7.502 1.00 72.62 92 GLN A N 1
ATOM 741 C CA . GLN A 1 92 ? 17.566 7.191 -7.879 1.00 72.62 92 GLN A CA 1
ATOM 742 C C . GLN A 1 92 ? 17.856 7.263 -9.386 1.00 72.62 92 GLN A C 1
ATOM 744 O O . GLN A 1 92 ? 17.864 8.353 -9.956 1.00 72.62 92 GLN A O 1
ATOM 749 N N . SER A 1 93 ? 18.088 6.120 -10.036 1.00 69.44 93 SER A N 1
ATOM 750 C CA . SER A 1 93 ? 18.401 6.048 -11.472 1.00 69.44 93 SER A CA 1
ATOM 751 C C . SER A 1 93 ? 17.205 6.343 -12.377 1.00 69.44 93 SER A C 1
ATOM 753 O O . SER A 1 93 ? 17.390 6.730 -13.528 1.00 69.44 93 SER A O 1
ATOM 755 N N . ASN A 1 94 ? 15.985 6.189 -11.861 1.00 63.09 94 ASN A N 1
ATOM 756 C CA . ASN A 1 94 ? 14.752 6.345 -12.619 1.00 63.09 94 ASN A CA 1
ATOM 757 C C . ASN A 1 94 ? 13.681 7.068 -11.781 1.00 63.09 94 ASN A C 1
ATOM 759 O O . ASN A 1 94 ? 12.649 6.483 -11.466 1.00 63.09 94 ASN A O 1
ATOM 763 N N . PRO A 1 95 ? 13.869 8.361 -11.464 1.00 54.16 95 PRO A N 1
ATOM 764 C CA . PRO A 1 95 ? 12.982 9.108 -10.566 1.00 54.16 95 PRO A CA 1
ATOM 765 C C . PRO A 1 95 ? 11.557 9.329 -11.115 1.00 54.16 95 PRO A C 1
ATOM 767 O O . PRO A 1 95 ? 10.702 9.836 -10.395 1.00 54.16 95 PRO A O 1
ATOM 770 N N . GLY A 1 96 ? 11.298 8.977 -12.384 1.00 44.28 96 GLY A N 1
ATOM 771 C CA . GLY A 1 96 ? 9.980 9.041 -13.029 1.00 44.28 96 GLY A CA 1
ATOM 772 C C . GLY A 1 96 ? 9.343 7.682 -13.342 1.00 44.28 96 GLY A C 1
ATOM 773 O O . GLY A 1 96 ? 8.151 7.646 -13.639 1.00 44.28 96 GLY A O 1
ATOM 774 N N . ASN A 1 97 ? 10.102 6.580 -13.260 1.00 42.78 97 ASN A N 1
ATOM 775 C CA . ASN A 1 97 ? 9.530 5.236 -13.305 1.00 42.78 97 ASN A CA 1
ATOM 776 C C . ASN A 1 97 ? 9.413 4.754 -11.877 1.00 42.78 97 ASN A C 1
ATOM 778 O O . ASN A 1 97 ? 10.390 4.589 -11.154 1.00 42.78 97 ASN A O 1
ATOM 782 N N . ILE A 1 98 ? 8.177 4.565 -11.478 1.00 46.66 98 ILE A N 1
ATOM 783 C CA . ILE A 1 98 ? 7.870 4.073 -10.162 1.00 46.66 98 ILE A CA 1
ATOM 784 C C . ILE A 1 98 ? 7.983 2.528 -10.225 1.00 46.66 98 ILE A C 1
ATOM 786 O O . ILE A 1 98 ? 7.940 1.948 -11.309 1.00 46.66 98 ILE A O 1
ATOM 790 N N . TYR A 1 99 ? 8.211 1.837 -9.111 1.00 47.00 99 TYR A N 1
ATOM 791 C CA . TYR A 1 99 ? 8.433 0.387 -9.108 1.00 47.00 99 TYR A CA 1
ATOM 792 C C . TYR A 1 99 ? 7.538 -0.261 -8.069 1.00 47.00 99 TYR A C 1
ATOM 794 O O . TYR A 1 99 ? 7.583 0.148 -6.914 1.00 47.00 99 TYR A O 1
ATOM 802 N N . LEU A 1 100 ? 6.776 -1.281 -8.475 1.00 45.69 100 LEU A N 1
ATOM 803 C CA . LEU A 1 100 ? 6.038 -2.133 -7.549 1.00 45.69 100 LEU A CA 1
ATOM 804 C C . LEU A 1 100 ? 7.083 -2.937 -6.781 1.00 45.69 100 LEU A C 1
ATOM 806 O O . LEU A 1 100 ? 7.804 -3.722 -7.392 1.00 45.69 100 LEU A O 1
ATOM 810 N N . ILE A 1 101 ? 7.214 -2.682 -5.486 1.00 50.62 101 ILE A N 1
ATOM 811 C CA . ILE A 1 101 ? 8.238 -3.305 -4.649 1.00 50.62 101 ILE A CA 1
ATOM 812 C C . ILE A 1 101 ? 7.573 -4.423 -3.860 1.00 50.62 101 ILE A C 1
ATOM 814 O O . ILE A 1 101 ? 6.612 -4.175 -3.134 1.00 50.62 101 ILE A O 1
ATOM 818 N N . PHE A 1 102 ? 8.098 -5.632 -4.002 1.00 48.91 102 PHE A N 1
ATOM 819 C CA . PHE A 1 102 ? 7.871 -6.742 -3.084 1.00 48.91 102 PHE A CA 1
ATOM 820 C C . PHE A 1 102 ? 9.176 -7.058 -2.363 1.00 48.91 102 PHE A C 1
ATOM 822 O O . PHE A 1 102 ? 10.220 -7.051 -3.061 1.00 48.91 102 PHE A O 1
#